Protein AF-A0A929JN15-F1 (afdb_monomer_lite)

Radius of gyration: 14.91 Å; chains: 1; bounding box: 34×31×39 Å

Sequence (130 aa):
MNKAAIRSLAPIEIARIKDALGIEKERIATFEEFKDFFSKASNLFIPDFMNITMNFQADNTLHWEFEKNQCFAYKGMKRIGVIDQYRCGVIYRLECWFDNLGLEYTVMPQTDRCLMLTDGNCFGDIRFLL

Foldseek 3Di:
DDLVVLLVCLLVLLVVLCVVVVNPDLADDDLVSVVVSVVSSCVVPPDPQQQKDWDQDDQQKIKIWHDFLRHPVCVVCVVVPNQVVQFDVPVSSVVSNCVSNVWDWDKPPDGRHQPCVPPRIDIIMIHTPD

Secondary structure (DSSP, 8-state):
--HHHHHHHHHHHHHHHHHHTT---S---SHHHHHHHHHHHHHHH--GGG-EEEEE-TTSEEEEEEPTTT-HHHHHHHHTT-GGG-B--HHHHHHHHHHHTT--EEEES--SB-THHHHS-EEEEEEE--

pLDDT: mean 92.71, std 4.67, range [75.25, 97.88]

Structure (mmCIF, N/CA/C/O backbone):
data_AF-A0A929JN15-F1
#
_entry.id   AF-A0A929JN15-F1
#
loop_
_atom_site.group_PDB
_atom_site.id
_atom_site.type_symbol
_atom_site.label_atom_id
_atom_site.label_alt_id
_atom_site.label_comp_id
_atom_site.label_asym_id
_atom_site.label_entity_id
_atom_site.label_seq_id
_atom_site.pdbx_PDB_ins_code
_atom_site.Cartn_x
_atom_site.Cartn_y
_atom_site.Cartn_z
_atom_site.occupancy
_atom_site.B_iso_or_equiv
_atom_site.auth_seq_id
_atom_site.auth_comp_id
_atom_site.auth_asym_id
_atom_site.auth_atom_id
_atom_site.pdbx_PDB_model_num
ATOM 1 N N . MET A 1 1 ? 6.474 -11.974 -10.588 1.00 77.81 1 MET A N 1
ATOM 2 C CA . MET A 1 1 ? 6.033 -11.871 -9.178 1.00 77.81 1 MET A CA 1
ATOM 3 C C . MET A 1 1 ? 4.781 -12.700 -8.963 1.00 77.81 1 MET A C 1
ATOM 5 O O . MET A 1 1 ? 3.913 -12.685 -9.826 1.00 77.81 1 MET A O 1
ATOM 9 N N . ASN A 1 2 ? 4.685 -13.402 -7.834 1.00 85.94 2 ASN A N 1
ATOM 10 C CA . ASN A 1 2 ? 3.552 -14.263 -7.513 1.00 85.94 2 ASN A CA 1
ATOM 11 C C . ASN A 1 2 ? 2.527 -13.524 -6.627 1.00 85.94 2 ASN A C 1
ATOM 13 O O . ASN A 1 2 ? 2.643 -13.527 -5.404 1.00 85.94 2 ASN A O 1
ATOM 17 N N . LYS A 1 3 ? 1.525 -12.883 -7.246 1.00 90.50 3 LYS A N 1
ATOM 18 C CA . LYS A 1 3 ? 0.430 -12.214 -6.514 1.00 90.50 3 LYS A CA 1
ATOM 19 C C . LYS A 1 3 ? -0.422 -13.197 -5.702 1.00 90.50 3 LYS A C 1
ATOM 21 O O . LYS A 1 3 ? -0.899 -12.832 -4.635 1.00 90.50 3 LYS A O 1
ATOM 26 N N . ALA A 1 4 ? -0.559 -14.444 -6.157 1.00 92.75 4 ALA A N 1
ATOM 27 C CA . ALA A 1 4 ? -1.297 -15.465 -5.417 1.00 92.75 4 ALA A CA 1
ATOM 28 C C . ALA A 1 4 ? -0.626 -15.778 -4.071 1.00 92.75 4 ALA A C 1
ATOM 30 O O . ALA A 1 4 ? -1.318 -15.856 -3.062 1.00 92.75 4 ALA A O 1
ATOM 31 N N . ALA A 1 5 ? 0.710 -15.853 -4.038 1.00 94.25 5 ALA A N 1
ATOM 32 C CA . ALA A 1 5 ? 1.459 -16.037 -2.794 1.00 94.25 5 ALA A CA 1
ATOM 33 C C . ALA A 1 5 ? 1.268 -14.862 -1.817 1.00 94.25 5 ALA A C 1
ATOM 35 O O . ALA A 1 5 ? 1.052 -15.087 -0.629 1.00 94.25 5 ALA A O 1
ATOM 36 N N . ILE A 1 6 ? 1.289 -13.617 -2.315 1.00 94.38 6 ILE A N 1
ATOM 37 C CA . ILE A 1 6 ? 1.003 -12.426 -1.493 1.00 94.38 6 ILE A CA 1
ATOM 38 C C . ILE A 1 6 ? -0.398 -12.541 -0.881 1.00 94.38 6 ILE A C 1
ATOM 40 O O . ILE A 1 6 ? -0.558 -12.421 0.332 1.00 94.38 6 ILE A O 1
ATOM 44 N N . ARG A 1 7 ? -1.406 -12.852 -1.705 1.00 96.19 7 ARG A N 1
ATOM 45 C CA . ARG A 1 7 ? -2.791 -12.956 -1.239 1.00 96.19 7 ARG A CA 1
ATOM 46 C C . ARG A 1 7 ? -3.002 -14.098 -0.244 1.00 96.19 7 ARG A C 1
ATOM 48 O O . ARG A 1 7 ? -3.735 -13.918 0.719 1.00 96.19 7 ARG A O 1
ATOM 55 N N . SER A 1 8 ? -2.349 -15.246 -0.437 1.00 96.56 8 SER A N 1
ATOM 56 C CA . SER A 1 8 ? -2.457 -16.381 0.491 1.00 96.56 8 SER A CA 1
ATOM 57 C C . SER A 1 8 ? -1.787 -16.128 1.842 1.00 96.56 8 SER A C 1
ATOM 59 O O . SER A 1 8 ? -2.185 -16.727 2.836 1.00 96.56 8 SER A O 1
ATOM 61 N N . LEU A 1 9 ? -0.766 -15.264 1.887 1.00 95.81 9 LEU A N 1
ATOM 62 C CA . LEU A 1 9 ? -0.060 -14.924 3.125 1.00 95.81 9 LEU A CA 1
ATOM 63 C C . LEU A 1 9 ? -0.767 -13.827 3.924 1.00 95.81 9 LEU A C 1
ATOM 65 O O . LEU A 1 9 ? -0.685 -13.837 5.148 1.00 95.81 9 LEU A O 1
ATOM 69 N N . ALA A 1 10 ? -1.500 -12.931 3.261 1.00 95.88 10 ALA A N 1
ATOM 70 C CA . ALA A 1 10 ? -2.197 -11.814 3.894 1.00 95.88 10 ALA A CA 1
ATOM 71 C C . ALA A 1 10 ? -3.038 -12.169 5.145 1.00 95.88 10 ALA A C 1
ATOM 73 O O . ALA A 1 10 ? -2.853 -11.491 6.156 1.00 95.88 10 ALA A O 1
ATOM 74 N N . PRO A 1 11 ? -3.893 -13.218 5.171 1.00 95.44 11 PRO A N 1
ATOM 75 C CA . PRO A 1 11 ? -4.629 -13.580 6.390 1.00 95.44 11 PRO A CA 1
ATOM 76 C C . PRO A 1 11 ? -3.706 -13.985 7.547 1.00 95.44 11 PRO A C 1
ATOM 78 O O . PRO A 1 11 ? -3.947 -13.618 8.695 1.00 95.44 11 PRO A O 1
ATOM 81 N N . ILE A 1 12 ? -2.621 -14.710 7.251 1.00 95.56 12 ILE A N 1
ATOM 82 C CA . ILE A 1 12 ? -1.633 -15.143 8.251 1.00 95.56 12 ILE A CA 1
ATOM 83 C C . ILE A 1 12 ? -0.875 -13.928 8.798 1.00 95.56 12 ILE A C 1
ATOM 85 O O . ILE A 1 12 ? -0.624 -13.838 9.998 1.00 95.56 12 ILE A O 1
ATOM 89 N N . GLU A 1 13 ? -0.512 -12.990 7.924 1.00 94.56 13 GLU A N 1
ATOM 90 C CA . GLU A 1 13 ? 0.170 -11.747 8.290 1.00 94.56 13 GLU A CA 1
ATOM 91 C C . GLU A 1 13 ? -0.714 -10.870 9.179 1.00 94.56 13 GLU A C 1
ATOM 93 O O . GLU A 1 13 ? -0.267 -10.464 10.249 1.00 94.56 13 GLU A O 1
ATOM 98 N N . ILE A 1 14 ? -1.977 -10.652 8.801 1.00 94.00 14 ILE A N 1
ATOM 99 C CA . ILE A 1 14 ? -2.934 -9.881 9.605 1.00 94.00 14 ILE A CA 1
ATOM 100 C C . ILE A 1 14 ? -3.180 -10.530 10.967 1.00 94.00 14 ILE A C 1
ATOM 102 O O . ILE A 1 14 ? -3.166 -9.825 11.974 1.00 94.00 14 ILE A O 1
ATOM 106 N N . ALA A 1 15 ? -3.348 -11.855 11.027 1.00 93.25 15 ALA A N 1
ATOM 107 C CA . ALA A 1 15 ? -3.522 -12.559 12.296 1.00 93.25 15 ALA A CA 1
ATOM 108 C C . ALA A 1 15 ? -2.317 -12.353 13.230 1.00 93.25 15 ALA A C 1
ATOM 110 O O . ALA A 1 15 ? -2.493 -12.014 14.397 1.00 93.25 15 ALA A O 1
ATOM 111 N N . ARG A 1 16 ? -1.090 -12.478 12.705 1.00 93.38 16 ARG A N 1
ATOM 112 C CA . ARG A 1 16 ? 0.145 -12.256 13.477 1.00 93.38 16 ARG A CA 1
ATOM 113 C C . ARG A 1 16 ? 0.320 -10.807 13.916 1.00 93.38 16 ARG A C 1
ATOM 115 O O . ARG A 1 16 ? 0.788 -10.570 15.022 1.00 93.38 16 ARG A O 1
ATOM 122 N N . ILE A 1 17 ? -0.035 -9.846 13.065 1.00 93.12 17 ILE A N 1
ATOM 123 C CA . ILE A 1 17 ? 0.023 -8.420 13.409 1.00 93.12 17 ILE A CA 1
ATOM 124 C C . ILE A 1 17 ? -0.968 -8.115 14.535 1.00 93.12 17 ILE A C 1
ATOM 126 O O . ILE A 1 17 ? -0.596 -7.456 15.501 1.00 93.12 17 ILE A O 1
ATOM 130 N N . LYS A 1 18 ? -2.209 -8.612 14.444 1.00 92.31 18 LYS A N 1
ATOM 131 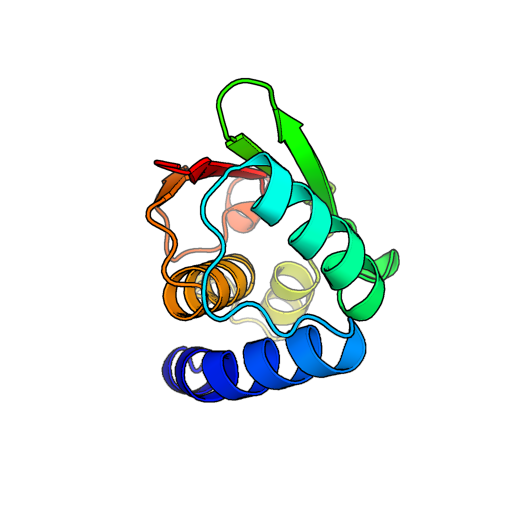C CA . LYS A 1 18 ? -3.211 -8.438 15.505 1.00 92.31 18 LYS A CA 1
ATOM 132 C C . LYS A 1 18 ? -2.740 -9.036 16.831 1.00 92.31 18 LYS A C 1
ATOM 134 O O . LYS A 1 18 ? -2.804 -8.346 17.843 1.00 92.31 18 LYS A O 1
ATOM 139 N N . ASP A 1 19 ? -2.214 -10.260 16.805 1.00 92.81 19 ASP A N 1
ATOM 140 C CA . ASP A 1 19 ? -1.663 -10.946 17.981 1.00 92.81 19 ASP A CA 1
ATOM 141 C C . ASP A 1 19 ? -0.501 -10.157 18.612 1.00 92.81 19 ASP A C 1
ATOM 143 O O . ASP A 1 19 ? -0.537 -9.820 19.793 1.00 92.81 19 ASP A O 1
ATOM 147 N N . ALA A 1 20 ? 0.475 -9.733 17.800 1.00 92.56 20 ALA A N 1
ATOM 148 C CA . ALA A 1 20 ? 1.619 -8.944 18.260 1.00 92.56 20 ALA A CA 1
ATOM 149 C C . ALA A 1 20 ? 1.229 -7.581 18.863 1.00 92.56 20 ALA A C 1
ATOM 151 O O . ALA A 1 20 ? 1.954 -7.049 19.702 1.00 92.56 20 ALA A O 1
ATOM 152 N N . LEU A 1 21 ? 0.100 -7.008 18.434 1.00 90.44 21 LEU A N 1
ATOM 153 C CA . LEU A 1 21 ? -0.425 -5.738 18.937 1.00 90.44 21 LEU A CA 1
ATOM 154 C C . LEU A 1 21 ? -1.460 -5.905 20.064 1.00 90.44 21 LEU A C 1
ATOM 156 O O . LEU A 1 21 ? -1.962 -4.896 20.561 1.00 90.44 21 LEU A O 1
ATOM 160 N N . GLY A 1 22 ? -1.794 -7.138 20.465 1.00 90.25 22 GLY A N 1
ATOM 161 C CA . GLY A 1 22 ? -2.822 -7.415 21.476 1.00 90.25 22 GLY A CA 1
ATOM 162 C C . GLY A 1 22 ? -4.231 -6.988 21.048 1.00 90.25 22 GLY A C 1
ATOM 163 O O . GLY A 1 22 ? -5.035 -6.562 21.875 1.00 90.25 22 GLY A O 1
ATOM 164 N N . ILE A 1 23 ? -4.527 -7.031 19.747 1.00 88.12 23 ILE A N 1
ATOM 165 C CA . ILE A 1 23 ? -5.804 -6.581 19.187 1.00 88.12 23 ILE A CA 1
ATOM 166 C C . ILE A 1 23 ? -6.752 -7.769 19.069 1.00 88.12 23 ILE A C 1
ATOM 168 O O . ILE A 1 23 ? -6.670 -8.563 18.136 1.00 88.12 23 ILE A O 1
ATOM 172 N N . GLU A 1 24 ? -7.702 -7.836 19.996 1.00 84.19 24 GLU A N 1
ATOM 173 C CA . GLU A 1 24 ? -8.739 -8.876 20.027 1.00 84.19 24 GLU A CA 1
ATOM 174 C C . GLU A 1 24 ? -9.957 -8.537 19.152 1.00 84.19 24 GLU A C 1
ATOM 176 O O . GLU A 1 24 ? -10.799 -9.394 18.885 1.00 84.19 24 GLU A O 1
ATOM 181 N N . LYS A 1 25 ? -10.069 -7.287 18.677 1.00 80.62 25 LYS A N 1
ATOM 182 C CA . LYS A 1 25 ? -11.192 -6.865 17.830 1.00 80.62 25 LYS A CA 1
ATOM 183 C C . LYS A 1 25 ? -11.219 -7.639 16.510 1.00 80.62 25 LYS A C 1
ATOM 185 O O . LYS A 1 25 ? -10.255 -7.659 15.732 1.00 80.62 25 LYS A O 1
ATOM 190 N N . GLU A 1 26 ? -12.390 -8.194 16.212 1.00 77.94 26 GLU A N 1
ATOM 191 C CA . GLU A 1 26 ? -12.650 -8.904 14.961 1.00 77.94 26 GLU A CA 1
ATOM 192 C C . GLU A 1 26 ? -12.590 -7.947 13.758 1.00 77.94 26 GLU A C 1
ATOM 194 O O . GLU A 1 26 ? -11.903 -8.237 12.774 1.00 77.94 26 GLU A O 1
ATOM 199 N N . ARG A 1 27 ? -13.190 -6.754 13.882 1.00 83.56 27 ARG A N 1
ATOM 200 C CA . ARG A 1 27 ? -13.295 -5.748 12.814 1.00 83.56 27 ARG A CA 1
ATOM 201 C C . ARG A 1 27 ? -12.802 -4.365 13.251 1.00 83.56 27 ARG A C 1
ATOM 203 O O . ARG A 1 27 ? -12.958 -3.981 14.407 1.00 83.56 27 ARG A O 1
ATOM 210 N N . ILE A 1 28 ? -12.251 -3.625 12.290 1.00 89.44 28 ILE A N 1
ATOM 211 C CA . ILE A 1 28 ? -11.976 -2.186 12.374 1.00 89.44 28 ILE A CA 1
ATOM 212 C C . ILE A 1 28 ? -13.197 -1.443 11.815 1.00 89.44 28 ILE A C 1
ATOM 214 O O . ILE A 1 28 ? -13.584 -1.679 10.669 1.00 89.44 28 ILE A O 1
ATOM 218 N N . ALA A 1 29 ? -13.835 -0.603 12.629 1.00 88.12 29 ALA A N 1
ATOM 219 C CA . ALA A 1 29 ? -15.117 0.022 12.301 1.00 88.12 29 ALA A CA 1
ATOM 220 C C . ALA A 1 29 ? -15.004 1.495 11.891 1.00 88.12 29 ALA A C 1
ATOM 222 O O . ALA A 1 29 ? -15.918 2.004 11.252 1.00 88.12 29 ALA A O 1
ATOM 223 N N . THR A 1 30 ? -13.917 2.179 12.257 1.00 92.88 30 THR A N 1
ATOM 224 C CA . THR A 1 30 ? -13.722 3.606 11.959 1.00 92.88 30 THR A CA 1
ATOM 225 C C . THR A 1 30 ? -12.334 3.874 11.385 1.00 92.88 30 THR A C 1
ATOM 227 O O . THR A 1 30 ? -11.396 3.096 11.585 1.00 92.88 30 THR A O 1
ATOM 230 N N . PHE A 1 31 ? -12.177 5.008 10.698 1.00 93.81 31 PHE A N 1
ATOM 231 C CA . PHE A 1 31 ? -10.873 5.428 10.182 1.00 93.81 31 PHE A CA 1
ATOM 232 C C . PHE A 1 31 ? -9.847 5.696 11.294 1.00 93.81 31 PHE A C 1
ATOM 234 O O . PHE A 1 31 ? -8.675 5.372 11.129 1.00 93.81 31 PHE A O 1
ATOM 241 N N . GLU A 1 32 ? -10.268 6.210 12.452 1.00 93.12 32 GLU A N 1
ATOM 242 C CA . GLU A 1 32 ? -9.364 6.414 13.594 1.00 93.12 32 GLU A CA 1
ATOM 243 C C . GLU A 1 32 ? -8.862 5.084 14.178 1.00 93.12 32 GLU A C 1
ATOM 245 O O . GLU A 1 32 ? -7.680 4.958 14.496 1.00 93.12 32 GLU A O 1
ATOM 250 N N . GLU A 1 33 ? -9.716 4.056 14.247 1.00 93.06 33 GLU A N 1
ATOM 251 C CA . GLU A 1 33 ? -9.278 2.707 14.630 1.00 93.06 33 GLU A CA 1
ATOM 252 C C . GLU A 1 33 ? -8.287 2.126 13.616 1.00 93.06 33 GLU A C 1
ATOM 254 O O . GLU A 1 33 ? -7.285 1.523 14.005 1.00 93.06 33 GLU A O 1
ATOM 259 N N . PHE A 1 34 ? -8.538 2.328 12.317 1.00 94.00 34 PHE A N 1
ATOM 260 C CA . PHE A 1 34 ? -7.608 1.921 11.267 1.00 94.00 34 PHE A CA 1
ATOM 261 C C . PHE A 1 34 ? -6.263 2.638 11.400 1.00 94.00 34 PHE A C 1
ATOM 263 O O . PHE A 1 34 ? -5.214 1.999 11.332 1.00 94.00 34 PHE A O 1
ATOM 270 N N . LYS A 1 35 ? -6.287 3.953 11.613 1.00 94.50 35 LYS A N 1
ATOM 271 C CA . LYS A 1 35 ? -5.097 4.785 11.763 1.00 94.50 35 LYS A CA 1
ATOM 272 C C . LYS A 1 35 ? -4.254 4.355 12.957 1.00 94.50 35 LYS A C 1
ATOM 274 O O . LYS A 1 35 ? -3.041 4.210 12.806 1.00 94.50 35 LYS A O 1
ATOM 279 N N . ASP A 1 36 ? -4.872 4.107 14.111 1.00 93.12 36 ASP A N 1
ATOM 280 C CA . ASP A 1 36 ? -4.180 3.596 15.298 1.00 93.12 36 ASP A CA 1
ATOM 281 C C . ASP A 1 36 ? -3.575 2.206 15.042 1.00 93.12 36 ASP A C 1
ATOM 283 O O . ASP A 1 36 ? -2.380 2.000 15.273 1.00 93.12 36 ASP A O 1
ATOM 287 N N . PHE A 1 37 ? -4.365 1.280 14.483 1.00 93.44 37 PHE A N 1
ATOM 288 C CA . PHE A 1 37 ? -3.897 -0.054 14.097 1.00 93.44 37 PHE A CA 1
ATOM 289 C C . PHE A 1 37 ? -2.683 0.032 13.171 1.00 93.44 37 PHE A C 1
ATOM 291 O O . PHE A 1 37 ? -1.629 -0.536 13.457 1.00 93.44 37 PHE A O 1
ATOM 298 N N . PHE A 1 38 ? -2.824 0.752 12.061 1.00 93.94 38 PHE A N 1
ATOM 299 C CA . PHE A 1 38 ? -1.841 0.764 10.993 1.00 93.94 38 PHE A CA 1
ATOM 300 C C . PHE A 1 38 ? -0.570 1.507 11.404 1.00 93.94 38 PHE A C 1
ATOM 302 O O . PHE A 1 38 ? 0.510 1.041 11.066 1.00 93.94 38 PHE A O 1
ATOM 309 N N . SER A 1 39 ? -0.670 2.580 12.199 1.00 92.75 39 SER A N 1
ATOM 310 C CA . SER A 1 39 ? 0.502 3.293 12.734 1.00 92.75 39 SER A CA 1
ATOM 311 C C . SER A 1 39 ? 1.333 2.422 13.681 1.00 92.75 39 SER A C 1
ATOM 313 O O . SER A 1 39 ? 2.560 2.505 13.702 1.00 92.75 39 SER A O 1
ATOM 315 N N . LYS A 1 40 ? 0.687 1.559 14.476 1.00 92.62 40 LYS A N 1
ATOM 316 C CA . LYS A 1 40 ? 1.390 0.585 15.327 1.00 92.62 40 LYS A CA 1
ATOM 317 C C . LYS A 1 40 ? 1.985 -0.544 14.496 1.00 92.62 40 LYS A C 1
ATOM 319 O O . LYS A 1 40 ? 3.131 -0.935 14.705 1.00 92.62 40 LYS A O 1
ATOM 324 N N . ALA A 1 41 ? 1.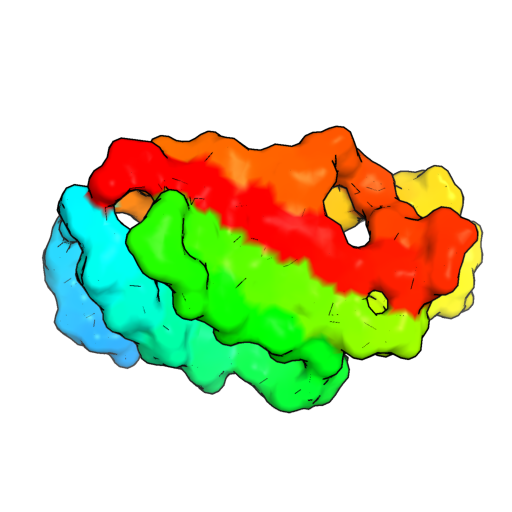207 -1.047 13.544 1.00 91.12 41 ALA A N 1
ATOM 325 C CA . ALA A 1 41 ? 1.598 -2.146 12.683 1.00 91.12 41 ALA A CA 1
ATOM 326 C C . ALA A 1 41 ? 2.787 -1.761 11.786 1.00 91.12 41 ALA A C 1
ATOM 328 O O . ALA A 1 41 ? 3.741 -2.530 11.678 1.00 91.12 41 ALA A O 1
ATOM 329 N N . SER A 1 42 ? 2.791 -0.551 11.214 1.00 88.88 42 SER A N 1
ATOM 330 C CA . SER A 1 42 ? 3.859 -0.058 10.338 1.00 88.88 42 SER A CA 1
ATOM 331 C C . SER A 1 42 ? 5.227 -0.072 11.008 1.00 88.88 42 SER A C 1
ATOM 333 O O . SER A 1 42 ? 6.208 -0.401 10.350 1.00 88.88 42 SER A O 1
ATOM 335 N N . ASN A 1 43 ? 5.302 0.166 12.320 1.00 86.69 43 ASN A N 1
ATOM 336 C CA . ASN A 1 43 ? 6.561 0.096 13.067 1.00 86.69 43 ASN A CA 1
ATOM 337 C C . ASN A 1 43 ? 7.182 -1.314 13.087 1.00 86.69 43 ASN A C 1
ATOM 339 O O . ASN A 1 43 ? 8.372 -1.455 13.352 1.00 86.69 43 ASN A O 1
ATOM 343 N N . LEU A 1 44 ? 6.399 -2.364 12.809 1.00 84.81 44 LEU A N 1
ATOM 344 C CA . LEU A 1 44 ? 6.872 -3.751 12.789 1.00 84.81 44 LEU A CA 1
ATOM 345 C C . LEU A 1 44 ? 7.427 -4.172 11.423 1.00 84.81 44 LEU A C 1
ATOM 347 O O . LEU A 1 44 ? 8.310 -5.025 11.357 1.00 84.81 44 LEU A O 1
ATOM 351 N N . PHE A 1 45 ? 6.896 -3.622 10.326 1.00 80.94 45 PHE A N 1
ATOM 352 C CA . PHE A 1 45 ? 7.190 -4.108 8.972 1.00 80.94 45 PHE A CA 1
ATOM 353 C C . PHE A 1 45 ? 7.596 -3.027 7.971 1.00 80.94 45 PHE A C 1
ATOM 355 O O . PHE A 1 45 ? 7.917 -3.388 6.840 1.00 80.94 45 PHE A O 1
ATOM 362 N N . ILE A 1 46 ? 7.599 -1.744 8.352 1.00 82.38 46 ILE A N 1
ATOM 363 C CA . ILE A 1 46 ? 8.129 -0.627 7.561 1.00 82.38 46 ILE A CA 1
ATOM 364 C C . ILE A 1 46 ? 9.397 -0.070 8.221 1.00 82.38 46 ILE A C 1
ATOM 366 O O . ILE A 1 46 ? 9.349 0.961 8.879 1.00 82.38 46 ILE A O 1
ATOM 370 N N . PRO A 1 47 ? 10.554 -0.735 8.074 1.00 79.50 47 PRO A N 1
ATOM 371 C CA . PRO A 1 47 ? 11.835 -0.140 8.418 1.00 79.50 47 PRO A CA 1
ATOM 372 C C . PRO A 1 47 ? 12.170 1.073 7.543 1.00 79.50 47 PRO A C 1
ATOM 374 O O . PRO A 1 47 ? 11.868 1.096 6.345 1.00 79.50 47 PRO A O 1
ATOM 377 N N . ASP A 1 48 ? 12.919 2.008 8.128 1.00 78.25 48 ASP A N 1
ATOM 378 C CA . ASP A 1 48 ? 13.344 3.274 7.512 1.00 78.25 48 ASP A CA 1
ATOM 379 C C . ASP A 1 48 ? 13.984 3.099 6.125 1.00 78.25 48 ASP A C 1
ATOM 381 O O . ASP A 1 48 ? 13.754 3.893 5.214 1.00 78.25 48 ASP A O 1
ATOM 385 N N . PHE A 1 49 ? 14.736 2.012 5.907 1.00 75.25 49 PHE A N 1
ATOM 386 C CA . PHE A 1 49 ? 15.430 1.765 4.636 1.00 75.25 49 PHE A CA 1
ATOM 387 C C . PHE A 1 49 ? 14.496 1.566 3.432 1.00 75.25 49 PHE A C 1
ATOM 389 O O . PHE A 1 49 ? 14.972 1.514 2.293 1.00 75.25 49 PHE A O 1
ATOM 396 N N . MET A 1 50 ? 13.186 1.401 3.648 1.00 84.50 50 MET A N 1
ATOM 397 C CA . MET A 1 50 ? 12.225 1.291 2.554 1.00 84.50 50 MET A CA 1
ATOM 398 C C . MET A 1 50 ? 11.918 2.625 1.869 1.00 84.50 50 MET A C 1
ATOM 400 O O . MET A 1 50 ? 11.368 2.587 0.767 1.00 84.50 50 MET A O 1
ATOM 404 N N . ASN A 1 51 ? 12.351 3.759 2.437 1.00 90.75 51 ASN A N 1
ATOM 405 C CA . ASN A 1 51 ? 12.216 5.103 1.859 1.00 90.75 51 ASN A CA 1
ATOM 406 C C . ASN A 1 51 ? 10.776 5.403 1.416 1.00 90.75 51 ASN A C 1
ATOM 408 O O . ASN A 1 51 ? 10.555 5.878 0.301 1.00 90.75 51 ASN A O 1
ATOM 412 N N . ILE A 1 52 ? 9.805 5.028 2.251 1.00 92.81 52 ILE A N 1
ATOM 413 C CA . ILE A 1 52 ? 8.380 5.283 2.044 1.00 92.81 52 ILE A CA 1
ATOM 414 C C . ILE A 1 52 ? 7.864 6.157 3.179 1.00 92.81 52 ILE A C 1
ATOM 416 O O . ILE A 1 52 ? 8.093 5.862 4.350 1.00 92.81 52 ILE A O 1
ATOM 420 N N . THR A 1 53 ? 7.147 7.214 2.827 1.00 93.25 53 THR A N 1
ATOM 421 C CA . THR A 1 53 ? 6.362 8.016 3.758 1.00 93.25 53 THR A CA 1
ATOM 422 C C . THR A 1 53 ? 4.900 7.603 3.655 1.00 93.25 53 THR A C 1
ATOM 424 O O . THR A 1 53 ? 4.410 7.223 2.589 1.0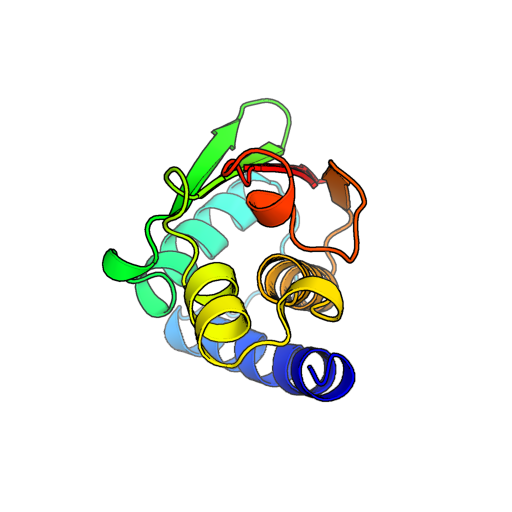0 93.25 53 THR A O 1
ATOM 427 N N . MET A 1 54 ? 4.206 7.631 4.789 1.00 93.38 54 MET A N 1
ATOM 428 C CA . MET A 1 54 ? 2.787 7.311 4.886 1.00 93.38 54 MET A CA 1
ATOM 429 C C . MET A 1 54 ? 2.118 8.341 5.788 1.00 93.38 54 MET A C 1
ATOM 431 O O . MET A 1 54 ? 2.460 8.449 6.963 1.00 93.38 54 MET A O 1
ATOM 435 N N . ASN A 1 55 ? 1.187 9.110 5.230 1.00 94.81 55 ASN A N 1
ATOM 436 C CA . ASN A 1 55 ? 0.546 10.235 5.900 1.00 94.81 55 ASN A CA 1
ATOM 437 C C . ASN A 1 55 ? -0.973 10.069 5.879 1.00 94.81 55 ASN A C 1
ATOM 439 O O . ASN A 1 55 ? -1.579 9.943 4.816 1.00 94.81 55 ASN A O 1
ATOM 443 N N . PHE A 1 56 ? -1.593 10.115 7.056 1.00 96.00 56 PHE A N 1
ATOM 444 C CA . PHE A 1 56 ? -3.048 10.137 7.182 1.00 96.00 56 PHE A CA 1
ATOM 445 C C . PHE A 1 56 ? -3.579 11.559 6.982 1.00 96.00 56 PHE A C 1
ATOM 447 O O . PHE A 1 56 ? -3.096 12.498 7.616 1.00 96.00 56 PHE A O 1
ATOM 454 N N . GLN A 1 57 ? -4.591 11.703 6.132 1.00 94.31 57 GLN A N 1
ATOM 455 C CA . GLN A 1 57 ? -5.255 12.964 5.804 1.00 94.31 57 GLN A CA 1
ATOM 456 C C . GLN A 1 57 ? -6.690 12.996 6.363 1.00 94.31 57 GLN A C 1
ATOM 458 O O . GLN A 1 57 ? -7.209 11.986 6.837 1.00 94.31 57 GLN A O 1
ATOM 463 N N . ALA A 1 58 ? -7.322 14.174 6.352 1.00 86.00 58 ALA A N 1
ATOM 464 C CA . ALA A 1 58 ? -8.602 14.420 7.028 1.00 86.00 58 ALA A CA 1
ATOM 465 C C . ALA A 1 58 ? -9.828 13.750 6.371 1.00 86.00 58 ALA A C 1
ATOM 467 O O . ALA A 1 58 ? -10.879 13.668 6.996 1.00 86.00 58 ALA A O 1
ATOM 468 N N . ASP A 1 59 ? -9.721 13.284 5.127 1.00 91.94 59 ASP A N 1
ATOM 469 C CA . ASP A 1 59 ? -10.817 12.737 4.318 1.00 91.94 59 ASP A CA 1
ATOM 470 C C . ASP A 1 59 ? -10.794 11.200 4.224 1.00 91.94 59 ASP A C 1
ATOM 472 O O . ASP A 1 59 ? -11.189 10.619 3.210 1.00 91.94 59 ASP A O 1
ATOM 476 N N . ASN A 1 60 ? -10.340 10.545 5.297 1.00 96.25 60 ASN A N 1
ATOM 477 C CA . ASN A 1 60 ? -10.126 9.099 5.372 1.00 96.25 60 ASN A CA 1
ATOM 478 C C . ASN A 1 60 ? -9.138 8.586 4.317 1.00 96.25 60 ASN A C 1
ATOM 480 O O . ASN A 1 60 ? -9.310 7.497 3.768 1.00 96.25 60 ASN A O 1
ATOM 484 N N . THR A 1 61 ? -8.097 9.370 4.034 1.00 97.06 61 THR A N 1
ATOM 485 C CA . THR A 1 61 ? -7.075 9.030 3.040 1.00 97.06 61 THR A CA 1
ATOM 486 C C . THR A 1 61 ? -5.737 8.725 3.700 1.00 97.06 61 THR A C 1
ATOM 488 O O . THR A 1 61 ? -5.253 9.471 4.553 1.00 97.06 61 THR A O 1
ATOM 491 N N . LEU A 1 62 ? -5.117 7.626 3.279 1.00 96.75 62 LEU A N 1
ATOM 492 C CA . LEU A 1 62 ? -3.710 7.328 3.507 1.00 96.75 62 LEU A 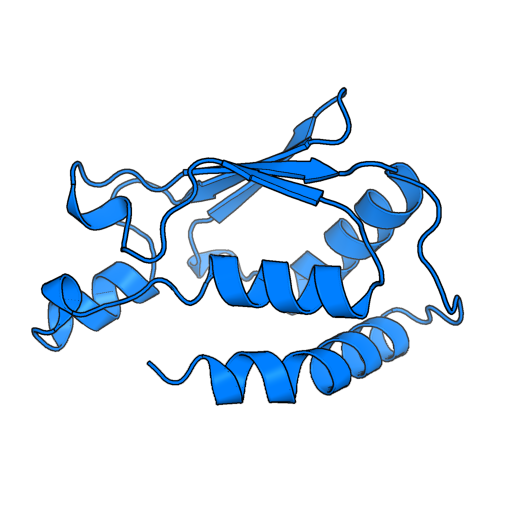CA 1
ATOM 493 C C . LEU A 1 62 ? -2.931 7.663 2.234 1.00 96.75 62 LEU A C 1
ATOM 495 O O . LEU A 1 62 ? -3.003 6.928 1.246 1.00 96.75 62 LEU A O 1
ATOM 499 N N . HIS A 1 63 ? -2.178 8.757 2.275 1.00 97.44 63 HIS A N 1
ATOM 500 C CA . HIS A 1 63 ? -1.225 9.097 1.228 1.00 97.44 63 HIS A CA 1
ATOM 501 C C . HIS A 1 63 ? 0.076 8.336 1.452 1.00 97.44 63 HIS A C 1
ATOM 503 O O . HIS A 1 63 ? 0.591 8.306 2.573 1.00 97.44 63 HIS A O 1
ATOM 509 N N . TRP A 1 64 ? 0.626 7.751 0.396 1.00 95.69 64 TRP A N 1
ATOM 510 C CA . TRP A 1 64 ? 1.912 7.070 0.427 1.00 95.69 64 TRP A CA 1
ATOM 511 C C . TRP A 1 64 ? 2.817 7.588 -0.682 1.00 95.69 64 TRP A C 1
ATOM 513 O O . TRP A 1 64 ? 2.375 7.818 -1.806 1.00 95.69 64 TRP A O 1
ATOM 523 N N . GLU A 1 65 ? 4.105 7.710 -0.386 1.00 96.50 65 GLU A N 1
ATOM 524 C CA . GLU A 1 65 ? 5.096 8.174 -1.351 1.00 96.50 65 GLU A CA 1
ATOM 525 C C . GLU A 1 65 ? 6.443 7.508 -1.088 1.00 96.50 65 GLU A C 1
ATOM 527 O O . GLU A 1 65 ? 6.946 7.496 0.032 1.00 96.50 65 GLU A O 1
ATOM 532 N N . PHE A 1 66 ? 7.044 6.941 -2.131 1.00 96.38 66 PHE A N 1
ATOM 533 C CA . PHE A 1 66 ? 8.446 6.550 -2.090 1.00 96.38 66 PHE A CA 1
ATOM 534 C C . PHE A 1 66 ? 9.333 7.726 -2.472 1.00 96.38 66 PHE A C 1
ATOM 536 O O . PHE A 1 66 ? 9.057 8.413 -3.457 1.00 96.38 66 PHE A O 1
ATOM 543 N N . GLU A 1 67 ? 10.477 7.860 -1.802 1.00 96.12 67 GLU A N 1
ATOM 544 C CA . GLU A 1 67 ? 11.520 8.769 -2.267 1.00 96.12 67 GLU A CA 1
ATOM 545 C C . GLU A 1 67 ? 11.925 8.451 -3.716 1.00 96.12 67 GLU A C 1
ATOM 547 O O . GLU A 1 67 ? 11.946 7.293 -4.166 1.00 96.12 67 GLU A O 1
ATOM 552 N N . LYS A 1 68 ? 12.298 9.502 -4.450 1.00 96.12 68 LYS A N 1
ATOM 553 C CA . LYS A 1 68 ? 12.592 9.439 -5.882 1.00 96.12 68 LYS A CA 1
ATOM 554 C C . LYS A 1 68 ? 13.622 8.355 -6.213 1.00 96.12 68 LYS A C 1
ATOM 556 O O . LYS A 1 68 ? 14.755 8.365 -5.724 1.00 96.12 68 LYS A O 1
ATOM 561 N N . ASN A 1 69 ? 13.250 7.425 -7.094 1.00 95.69 69 ASN A N 1
ATOM 562 C CA . ASN A 1 69 ? 14.043 6.249 -7.479 1.00 95.69 69 ASN A CA 1
ATOM 563 C C . ASN A 1 69 ? 14.447 5.304 -6.323 1.00 95.69 69 ASN A C 1
ATOM 565 O O . ASN A 1 69 ? 15.289 4.424 -6.531 1.00 95.69 69 ASN A O 1
ATOM 569 N N . GLN A 1 70 ? 13.881 5.440 -5.117 1.00 95.62 70 GLN A N 1
ATOM 570 C CA . GLN A 1 70 ? 14.335 4.693 -3.937 1.00 95.62 70 GLN A CA 1
ATOM 571 C C . GLN A 1 70 ? 13.541 3.425 -3.616 1.00 95.62 70 GLN A C 1
ATOM 573 O O . GLN A 1 70 ? 14.020 2.624 -2.811 1.00 95.62 70 GLN A O 1
ATOM 578 N N . CYS A 1 71 ? 12.402 3.180 -4.271 1.00 94.94 71 CYS A N 1
ATOM 579 C CA . CYS A 1 71 ? 11.607 1.970 -4.050 1.00 94.94 71 CYS A CA 1
ATOM 580 C C . CYS A 1 71 ? 12.464 0.702 -4.223 1.00 94.94 71 CYS A C 1
ATOM 582 O O . CYS A 1 71 ? 13.027 0.438 -5.293 1.00 94.94 71 CYS A O 1
ATOM 584 N N . PHE A 1 72 ? 12.543 -0.110 -3.164 1.00 93.31 72 PHE A N 1
ATOM 585 C CA . PHE A 1 72 ? 13.376 -1.315 -3.131 1.00 93.31 72 PHE A CA 1
ATOM 586 C C . PHE A 1 72 ? 12.992 -2.313 -4.233 1.00 93.31 72 PHE A C 1
ATOM 588 O O . PHE A 1 72 ? 13.865 -2.916 -4.859 1.00 93.31 72 PHE A O 1
ATOM 595 N N . ALA A 1 73 ? 11.692 -2.450 -4.519 1.00 93.69 73 ALA A N 1
ATOM 596 C CA . ALA A 1 73 ? 11.204 -3.359 -5.544 1.00 93.69 73 ALA A CA 1
ATOM 597 C C . ALA A 1 73 ? 11.573 -2.871 -6.952 1.00 93.69 73 ALA A C 1
ATOM 599 O O . ALA A 1 73 ? 12.031 -3.669 -7.764 1.00 93.69 73 ALA A O 1
ATOM 600 N N . TYR A 1 74 ? 11.472 -1.563 -7.223 1.00 95.50 74 TYR A N 1
ATOM 601 C CA . TYR A 1 74 ? 11.955 -0.970 -8.476 1.00 95.50 74 TYR A CA 1
ATOM 602 C C . TYR A 1 74 ? 13.447 -1.254 -8.682 1.00 95.50 74 TYR A C 1
ATOM 604 O O . TYR A 1 74 ? 13.839 -1.810 -9.709 1.00 95.50 74 TYR A O 1
ATOM 612 N N . LYS A 1 75 ? 14.280 -0.942 -7.680 1.00 95.62 75 LYS A N 1
ATOM 613 C CA . LYS A 1 75 ? 15.732 -1.173 -7.737 1.00 95.62 75 LYS A CA 1
ATOM 614 C C . LYS A 1 75 ? 16.069 -2.646 -7.964 1.00 95.62 75 LYS A C 1
ATOM 616 O O . LYS A 1 75 ? 16.908 -2.957 -8.809 1.00 95.62 75 LYS A O 1
ATOM 621 N N . GLY A 1 76 ? 15.408 -3.544 -7.233 1.00 94.81 76 GLY A N 1
ATOM 622 C CA . GLY A 1 76 ? 15.606 -4.987 -7.355 1.00 94.81 76 GLY A CA 1
ATOM 623 C C . GLY A 1 76 ? 15.246 -5.506 -8.746 1.00 94.81 76 GLY A C 1
ATOM 624 O O . GLY A 1 76 ? 16.063 -6.165 -9.385 1.00 94.81 76 GLY A O 1
ATOM 625 N N . MET A 1 77 ? 14.061 -5.151 -9.249 1.00 96.00 77 MET A N 1
ATOM 626 C CA . MET A 1 77 ? 13.559 -5.610 -10.552 1.00 96.00 77 MET A CA 1
ATOM 627 C C . MET A 1 77 ? 14.358 -5.026 -11.722 1.00 96.00 77 MET A C 1
ATOM 629 O O . MET A 1 77 ? 14.609 -5.722 -12.706 1.00 96.00 77 MET A O 1
ATOM 633 N N . LYS A 1 78 ? 14.823 -3.775 -11.595 1.00 96.06 78 LYS A N 1
ATOM 634 C CA . LYS A 1 78 ? 15.747 -3.152 -12.550 1.00 96.06 78 LYS A CA 1
ATOM 635 C C . LYS A 1 78 ? 17.101 -3.860 -12.566 1.00 96.06 78 LYS A C 1
ATOM 637 O O . LYS A 1 78 ? 17.608 -4.156 -13.641 1.00 96.06 78 LYS A O 1
ATOM 642 N N . ARG A 1 79 ? 17.665 -4.183 -11.395 1.00 96.81 79 ARG A N 1
ATOM 643 C CA . ARG A 1 79 ? 18.963 -4.873 -11.280 1.00 96.81 79 ARG A CA 1
ATOM 644 C C . ARG A 1 79 ? 18.960 -6.257 -11.936 1.00 96.81 79 ARG A C 1
ATOM 646 O O . ARG A 1 79 ? 19.969 -6.635 -12.514 1.00 96.81 79 ARG A O 1
ATOM 653 N N . ILE A 1 80 ? 17.852 -6.993 -11.858 1.00 96.25 80 ILE A N 1
ATOM 654 C CA . ILE A 1 80 ? 17.723 -8.317 -12.493 1.00 96.25 80 ILE A CA 1
ATOM 655 C C . ILE A 1 80 ? 17.229 -8.251 -13.951 1.00 96.25 80 ILE A C 1
ATOM 657 O O . ILE A 1 80 ? 17.032 -9.293 -14.567 1.00 96.25 80 ILE A O 1
ATOM 661 N N . GLY A 1 81 ? 17.015 -7.050 -14.503 1.00 96.75 81 GLY A N 1
ATOM 662 C CA . GLY A 1 81 ? 16.687 -6.850 -15.918 1.00 96.75 81 GLY A CA 1
ATOM 663 C C . GLY A 1 81 ? 15.238 -7.148 -16.321 1.00 96.75 81 GLY A C 1
ATOM 664 O O . GLY A 1 81 ? 14.985 -7.377 -17.498 1.00 96.75 81 GLY A O 1
ATOM 665 N N . VAL A 1 82 ? 14.281 -7.154 -15.383 1.00 95.81 82 VAL A N 1
ATOM 666 C CA . VAL A 1 82 ? 12.869 -7.523 -15.662 1.00 95.81 82 VAL A CA 1
ATOM 667 C C . VAL A 1 82 ? 11.858 -6.431 -15.299 1.00 95.81 82 VAL A C 1
ATOM 669 O O . VAL A 1 82 ? 10.668 -6.709 -15.145 1.00 95.81 82 VAL A O 1
ATOM 672 N N . ILE A 1 83 ? 12.308 -5.181 -15.147 1.00 95.00 83 ILE A N 1
ATOM 673 C CA . ILE A 1 83 ? 11.457 -4.072 -14.688 1.00 95.00 83 ILE A CA 1
ATOM 674 C C . ILE A 1 83 ? 10.251 -3.809 -15.603 1.00 95.00 83 ILE A C 1
ATOM 676 O O . ILE A 1 83 ? 9.166 -3.541 -15.098 1.00 95.00 83 ILE A O 1
ATOM 680 N N . ASP A 1 84 ? 10.388 -3.990 -16.916 1.00 93.44 84 ASP A N 1
ATOM 681 C CA . ASP A 1 84 ? 9.295 -3.758 -17.876 1.00 93.44 84 ASP A CA 1
ATOM 682 C C . ASP A 1 84 ? 8.167 -4.800 -17.769 1.00 93.44 84 ASP A C 1
ATOM 684 O O . ASP A 1 84 ? 7.039 -4.567 -18.199 1.00 93.44 84 ASP A O 1
ATOM 688 N N . GLN A 1 85 ? 8.461 -5.954 -17.161 1.00 92.62 85 GLN A N 1
ATOM 689 C CA . GLN A 1 85 ? 7.508 -7.038 -16.899 1.00 92.62 85 GLN A CA 1
ATOM 690 C C . GLN A 1 85 ? 7.013 -7.030 -15.446 1.00 92.62 85 GLN A C 1
ATOM 692 O O . GLN A 1 85 ? 6.165 -7.842 -15.055 1.00 92.62 85 GLN A O 1
ATOM 697 N N . TYR A 1 86 ? 7.563 -6.145 -14.612 1.00 93.06 86 TYR A N 1
ATOM 698 C CA . TYR A 1 86 ? 7.249 -6.096 -13.198 1.00 93.06 86 TYR A CA 1
ATOM 699 C C . TYR A 1 86 ? 5.860 -5.496 -12.984 1.00 93.06 86 TYR A C 1
ATOM 701 O O . TYR A 1 86 ? 5.611 -4.312 -13.217 1.00 93.06 86 TYR A O 1
ATOM 709 N N . ARG A 1 87 ? 4.955 -6.328 -12.471 1.00 93.19 87 ARG A N 1
ATOM 710 C CA . ARG A 1 87 ? 3.694 -5.861 -11.895 1.00 93.19 87 ARG A CA 1
ATOM 711 C C . ARG A 1 87 ? 3.934 -5.451 -10.452 1.00 93.19 87 ARG A C 1
ATOM 713 O O . ARG A 1 87 ? 4.568 -6.230 -9.769 1.00 93.19 87 ARG A O 1
ATOM 720 N N . CYS A 1 88 ? 3.463 -4.310 -9.959 1.00 92.75 88 CYS A N 1
ATOM 721 C CA . CYS A 1 88 ? 3.736 -3.877 -8.584 1.00 92.75 88 CYS A CA 1
ATOM 722 C C . CYS A 1 88 ? 3.090 -4.815 -7.547 1.00 92.75 88 CYS A C 1
ATOM 724 O O . CYS A 1 88 ? 1.931 -5.213 -7.676 1.00 92.75 88 CYS A O 1
ATOM 726 N N . GLY A 1 89 ? 3.859 -5.184 -6.521 1.00 93.00 89 GLY A N 1
ATOM 727 C CA . GLY A 1 89 ? 3.437 -6.084 -5.439 1.00 93.00 89 GLY A CA 1
ATOM 728 C C . GLY A 1 89 ? 3.484 -5.444 -4.063 1.00 93.00 89 GLY A C 1
ATOM 729 O O . GLY A 1 89 ? 2.969 -6.021 -3.116 1.00 93.00 89 GLY A O 1
ATOM 730 N N . VAL A 1 90 ? 4.099 -4.264 -3.957 1.00 92.25 90 VAL A N 1
ATOM 731 C CA . VAL A 1 90 ? 4.252 -3.554 -2.687 1.00 92.25 90 VAL A CA 1
ATOM 732 C C . VAL A 1 90 ? 2.905 -2.991 -2.246 1.00 92.25 90 VAL A C 1
ATOM 734 O O . VAL A 1 90 ? 2.411 -3.365 -1.189 1.00 92.25 90 VAL A O 1
ATOM 737 N N . ILE A 1 91 ? 2.265 -2.192 -3.105 1.00 91.69 91 ILE A N 1
ATOM 738 C CA . ILE A 1 91 ? 0.922 -1.651 -2.844 1.00 91.69 91 ILE A CA 1
ATOM 739 C C . ILE A 1 91 ? -0.118 -2.774 -2.809 1.00 91.69 91 ILE A C 1
ATOM 741 O O . ILE A 1 91 ? -0.905 -2.842 -1.875 1.00 91.69 91 ILE A O 1
ATOM 745 N N . TYR A 1 92 ? -0.012 -3.750 -3.718 1.00 94.81 92 TYR A N 1
ATOM 746 C CA . TYR A 1 92 ? -0.895 -4.922 -3.732 1.00 94.81 92 TYR A CA 1
ATOM 747 C C . TYR A 1 92 ? -0.889 -5.724 -2.420 1.00 94.81 92 TYR A C 1
ATOM 749 O O . TYR A 1 92 ? -1.896 -6.328 -2.058 1.00 94.81 92 TYR A O 1
ATOM 757 N N . ARG A 1 93 ? 0.232 -5.752 -1.687 1.00 94.06 93 ARG A N 1
ATOM 758 C CA . ARG A 1 93 ? 0.287 -6.399 -0.370 1.00 94.06 93 ARG A CA 1
ATOM 759 C C . ARG A 1 93 ? -0.532 -5.638 0.671 1.00 94.06 93 ARG A C 1
ATOM 761 O O . ARG A 1 93 ? -1.231 -6.282 1.443 1.00 94.06 93 ARG A O 1
ATOM 768 N N . LEU A 1 94 ? -0.483 -4.303 0.656 1.00 93.56 94 LEU A N 1
ATOM 769 C CA . LEU A 1 94 ? -1.322 -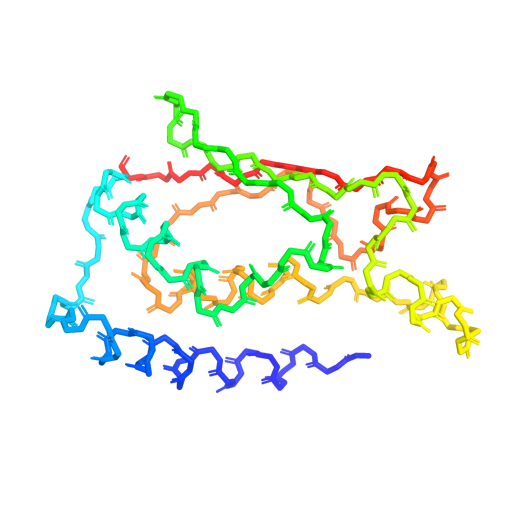3.466 1.519 1.00 93.56 94 LEU A CA 1
ATOM 770 C C . LEU A 1 94 ? -2.805 -3.650 1.182 1.00 93.56 94 LEU A C 1
ATOM 772 O O . LEU A 1 94 ? -3.600 -3.881 2.084 1.00 93.56 94 LEU A O 1
ATOM 776 N N . GLU A 1 95 ? -3.158 -3.661 -0.106 1.00 95.25 95 GLU A N 1
ATOM 777 C CA . GLU A 1 95 ? -4.519 -3.973 -0.570 1.00 95.25 95 GLU A CA 1
ATOM 778 C C . GLU A 1 95 ? -5.001 -5.325 -0.013 1.00 95.25 95 GLU A C 1
ATOM 780 O O . GLU A 1 95 ? -6.059 -5.413 0.604 1.00 95.25 95 GLU A O 1
ATOM 785 N N . CYS A 1 96 ? -4.177 -6.377 -0.108 1.00 96.19 96 CYS A N 1
ATOM 786 C CA . CYS A 1 96 ? -4.523 -7.687 0.452 1.00 96.19 96 CYS A CA 1
ATOM 787 C C . CYS A 1 96 ? -4.718 -7.655 1.977 1.00 96.19 96 CYS A C 1
ATOM 789 O O . CYS A 1 96 ? -5.548 -8.396 2.501 1.00 96.19 96 CYS A O 1
ATOM 791 N N . TRP A 1 97 ? -3.960 -6.841 2.710 1.00 95.25 97 TRP A N 1
ATOM 792 C CA . TRP A 1 97 ? -4.165 -6.654 4.147 1.00 95.25 97 TRP A CA 1
ATOM 793 C C . TRP A 1 97 ? -5.482 -5.952 4.451 1.00 95.25 97 TRP A C 1
ATOM 795 O O . TRP A 1 97 ? -6.215 -6.408 5.324 1.00 95.25 97 TRP A O 1
ATOM 805 N N . PHE A 1 98 ? -5.810 -4.894 3.714 1.00 95.25 98 PHE A N 1
ATOM 806 C CA . PHE A 1 98 ? -7.059 -4.155 3.889 1.00 95.25 98 PHE A CA 1
ATOM 807 C C . PHE A 1 98 ? -8.281 -5.018 3.559 1.00 95.25 98 PHE A C 1
ATOM 809 O O . PHE A 1 98 ? -9.235 -5.022 4.338 1.00 95.25 98 PHE A O 1
ATOM 816 N N . ASP A 1 99 ? -8.203 -5.841 2.507 1.00 95.56 99 ASP A N 1
ATOM 817 C CA . ASP A 1 99 ? -9.212 -6.861 2.193 1.00 95.56 99 ASP A CA 1
ATOM 818 C C . ASP A 1 99 ? -9.446 -7.803 3.391 1.00 95.56 99 ASP A C 1
ATOM 820 O O . ASP A 1 99 ? -10.583 -8.084 3.760 1.00 95.56 99 ASP A O 1
ATOM 824 N N . ASN A 1 100 ? -8.369 -8.281 4.031 1.00 94.19 100 ASN A N 1
ATOM 825 C CA . ASN A 1 100 ? -8.450 -9.196 5.180 1.00 94.19 100 ASN A CA 1
ATOM 826 C C . ASN A 1 100 ? -8.901 -8.509 6.478 1.00 94.19 100 ASN A C 1
ATOM 828 O O . ASN A 1 100 ? -9.376 -9.175 7.394 1.00 94.19 100 ASN A O 1
ATOM 832 N N . LEU A 1 101 ? -8.766 -7.187 6.564 1.00 93.25 101 LEU A N 1
ATOM 833 C CA . LEU A 1 101 ? -9.335 -6.379 7.642 1.00 93.25 101 LEU A CA 1
ATOM 834 C C . LEU A 1 101 ? -10.817 -6.039 7.395 1.00 93.25 101 LEU A C 1
ATOM 836 O O . LEU A 1 101 ? -11.454 -5.464 8.279 1.00 93.25 101 LEU A O 1
ATOM 840 N N . GLY A 1 102 ? -11.369 -6.407 6.231 1.00 93.06 102 GLY A N 1
ATOM 841 C CA . GLY A 1 102 ? -12.756 -6.129 5.856 1.00 93.06 102 GLY A CA 1
ATOM 842 C C . GLY A 1 102 ? -13.017 -4.647 5.588 1.00 93.06 102 GLY A C 1
ATOM 843 O O . GLY A 1 102 ? -14.117 -4.164 5.857 1.00 93.06 102 GLY A O 1
ATOM 844 N N . LEU A 1 103 ? -11.997 -3.917 5.128 1.00 95.38 103 LEU A N 1
ATOM 845 C CA . LEU A 1 103 ? -12.097 -2.493 4.832 1.00 95.38 103 LEU A CA 1
ATOM 846 C C . LEU A 1 103 ? -12.572 -2.283 3.395 1.00 95.38 103 LEU A C 1
ATOM 848 O O . LEU A 1 103 ? -12.087 -2.933 2.471 1.00 95.38 103 LEU A O 1
ATOM 852 N N . GLU A 1 104 ? -13.468 -1.322 3.201 1.00 95.75 104 GLU A N 1
ATOM 853 C CA . GLU A 1 104 ? -13.823 -0.825 1.875 1.00 95.75 104 GLU A CA 1
ATOM 854 C C . GLU A 1 104 ? -12.952 0.389 1.543 1.00 95.75 104 GLU A C 1
ATOM 856 O O . GLU A 1 104 ? -12.831 1.317 2.347 1.00 95.75 104 GLU A O 1
ATOM 861 N N . TYR A 1 105 ? -12.309 0.379 0.375 1.00 96.81 105 TYR A N 1
ATOM 862 C CA . TYR A 1 105 ? -11.367 1.423 -0.019 1.00 96.81 105 TYR A CA 1
ATOM 863 C C . TYR A 1 105 ? -11.238 1.551 -1.540 1.00 96.81 105 TYR A C 1
ATOM 865 O O . TYR A 1 105 ? -11.588 0.654 -2.307 1.00 96.81 105 TYR A O 1
ATOM 873 N N . THR A 1 106 ? -10.679 2.677 -1.975 1.00 96.94 106 THR A N 1
ATOM 874 C CA . THR A 1 106 ? -10.244 2.921 -3.354 1.00 96.94 106 THR A CA 1
ATOM 875 C C . THR A 1 106 ? -8.780 3.336 -3.372 1.00 96.94 106 THR A C 1
ATOM 877 O O . THR A 1 106 ? -8.360 4.116 -2.520 1.00 96.94 106 THR A O 1
ATOM 880 N N . VAL A 1 107 ? -8.018 2.855 -4.356 1.00 96.56 107 VAL A N 1
ATOM 881 C CA . VAL A 1 107 ? -6.603 3.212 -4.548 1.00 96.56 107 VAL A CA 1
ATOM 882 C C . VAL A 1 107 ? -6.443 4.050 -5.810 1.00 96.56 107 VAL A C 1
ATOM 884 O O . VAL A 1 107 ? -6.965 3.688 -6.866 1.00 96.56 107 VAL A O 1
ATOM 887 N N . MET A 1 108 ? -5.686 5.141 -5.717 1.00 96.19 108 MET A N 1
ATOM 888 C CA . MET A 1 108 ? -5.269 5.956 -6.856 1.00 96.19 108 MET A CA 1
ATOM 889 C C . MET A 1 108 ? -3.749 6.181 -6.829 1.00 96.19 108 MET A C 1
ATOM 891 O O . MET A 1 108 ? -3.210 6.453 -5.765 1.00 96.19 108 MET A O 1
ATOM 895 N N . PRO A 1 109 ? -3.039 6.103 -7.967 1.00 94.75 109 PRO A N 1
ATOM 896 C CA . PRO A 1 109 ? -3.538 5.695 -9.278 1.00 94.75 109 PRO A CA 1
ATOM 897 C C . PRO A 1 109 ? -3.829 4.185 -9.340 1.00 94.75 109 PRO A C 1
ATOM 899 O O . PRO A 1 109 ? -3.109 3.371 -8.763 1.00 94.75 109 PRO A O 1
ATOM 902 N N . GLN A 1 110 ? -4.855 3.797 -10.101 1.00 92.25 110 GLN A N 1
ATOM 903 C CA . GLN A 1 110 ? -5.121 2.388 -10.396 1.00 92.25 110 GLN A CA 1
ATOM 904 C C . GLN A 1 110 ? -4.126 1.889 -11.444 1.00 92.25 110 GLN A C 1
ATOM 906 O O . GLN A 1 110 ? -4.263 2.149 -12.638 1.00 92.25 110 GLN A O 1
ATOM 911 N N . THR A 1 111 ? -3.097 1.178 -10.997 1.00 90.06 111 THR A N 1
ATOM 912 C CA . THR A 1 111 ? -2.117 0.561 -11.888 1.00 90.06 111 THR A CA 1
ATOM 913 C C . THR A 1 111 ? -1.621 -0.750 -11.316 1.00 90.06 111 THR A C 1
ATOM 915 O O . THR A 1 111 ? -1.438 -0.906 -10.111 1.00 90.06 111 THR A O 1
ATOM 918 N N . ASP A 1 112 ? -1.352 -1.704 -12.198 1.00 89.00 112 ASP A N 1
ATOM 919 C CA . ASP A 1 112 ? -0.643 -2.918 -11.834 1.00 89.00 112 ASP A CA 1
ATOM 920 C C . ASP A 1 112 ? 0.844 -2.857 -12.191 1.00 89.00 112 ASP A C 1
ATOM 922 O O . ASP A 1 112 ? 1.549 -3.813 -11.890 1.00 89.00 112 ASP A O 1
ATOM 926 N N . ARG A 1 113 ? 1.335 -1.761 -12.787 1.00 92.12 113 ARG A N 1
ATOM 927 C CA . ARG A 1 113 ? 2.736 -1.564 -13.196 1.00 92.12 113 ARG A CA 1
ATOM 928 C C . ARG A 1 113 ? 3.531 -0.766 -12.163 1.00 92.12 113 ARG A C 1
ATOM 930 O O . ARG A 1 113 ? 2.995 -0.233 -11.196 1.00 92.12 113 ARG A O 1
ATOM 937 N N . CYS A 1 114 ? 4.842 -0.685 -12.361 1.00 95.12 114 CYS A N 1
ATOM 938 C CA . CYS A 1 114 ? 5.703 0.167 -11.549 1.00 95.12 114 CYS A CA 1
ATOM 939 C C . CYS A 1 114 ? 5.535 1.644 -11.930 1.00 95.12 114 CYS A C 1
ATOM 941 O O . CYS A 1 114 ? 5.948 2.029 -13.020 1.00 95.12 114 CYS A O 1
ATOM 943 N N . LEU A 1 115 ? 4.994 2.472 -11.031 1.00 95.31 115 LEU A N 1
ATOM 944 C CA . LEU A 1 115 ? 4.914 3.928 -11.241 1.00 95.31 115 LEU A CA 1
ATOM 945 C C . LEU A 1 115 ? 6.303 4.562 -11.388 1.00 95.31 115 LEU A C 1
ATOM 947 O O . LEU A 1 115 ? 6.530 5.352 -12.298 1.00 95.31 115 LEU A O 1
ATOM 951 N N . MET A 1 116 ? 7.255 4.091 -10.575 1.00 96.19 116 MET A N 1
ATOM 952 C CA . MET A 1 116 ? 8.650 4.548 -10.563 1.00 96.19 116 MET A CA 1
ATOM 953 C C . MET A 1 116 ? 9.356 4.413 -11.921 1.00 96.19 116 MET A C 1
ATOM 955 O O . MET A 1 116 ? 10.375 5.059 -12.154 1.00 96.19 116 MET A O 1
ATOM 959 N N . LEU A 1 117 ? 8.863 3.548 -12.813 1.00 94.69 117 LEU A N 1
ATOM 960 C CA . LEU A 1 117 ? 9.468 3.334 -14.125 1.00 94.69 117 LEU A CA 1
ATOM 961 C C . LEU A 1 117 ? 9.293 4.540 -15.059 1.00 94.69 117 LEU A C 1
ATOM 963 O O . LEU A 1 117 ? 10.149 4.750 -15.913 1.00 94.69 117 LEU A O 1
ATOM 967 N N . THR A 1 118 ? 8.221 5.319 -14.901 1.00 88.56 118 THR A N 1
ATOM 968 C CA . THR A 1 118 ? 7.859 6.384 -15.847 1.00 88.56 118 THR A CA 1
ATOM 969 C C . THR A 1 118 ? 8.745 7.620 -15.694 1.00 88.56 118 THR A C 1
ATOM 971 O O . THR A 1 118 ? 9.345 8.074 -16.663 1.00 88.56 118 THR A O 1
ATOM 974 N N . ASP A 1 119 ? 8.845 8.166 -14.483 1.00 91.62 119 ASP A N 1
ATOM 975 C CA . ASP A 1 119 ? 9.520 9.443 -14.201 1.00 91.62 119 ASP A CA 1
ATOM 976 C C . ASP A 1 119 ? 10.392 9.404 -12.928 1.00 91.62 119 ASP A C 1
ATOM 978 O O . ASP A 1 119 ? 10.971 10.413 -12.509 1.00 91.62 119 ASP A O 1
ATOM 982 N N . GLY A 1 120 ? 10.524 8.222 -12.320 1.00 95.25 120 GLY A N 1
ATOM 983 C CA . GLY A 1 120 ? 11.228 8.041 -11.058 1.00 95.25 120 GLY A CA 1
ATOM 984 C C . GLY A 1 120 ? 10.426 8.461 -9.827 1.00 95.25 120 GLY A C 1
ATOM 985 O O . GLY A 1 120 ? 11.035 8.546 -8.761 1.00 95.25 120 GLY A O 1
ATOM 986 N N . ASN A 1 121 ? 9.114 8.701 -9.944 1.00 97.00 121 ASN A N 1
ATOM 987 C CA . ASN A 1 121 ? 8.211 8.967 -8.823 1.00 97.00 121 ASN A CA 1
ATOM 988 C C . ASN A 1 121 ? 7.259 7.785 -8.587 1.00 97.00 121 ASN A C 1
ATOM 990 O O . ASN A 1 121 ? 6.881 7.057 -9.505 1.00 97.00 121 ASN A O 1
ATOM 994 N N . CYS A 1 122 ? 6.864 7.558 -7.334 1.00 97.19 122 CYS A N 1
ATOM 995 C CA . CYS A 1 122 ? 5.939 6.482 -6.986 1.00 97.19 122 CYS A CA 1
ATOM 996 C C . CYS A 1 122 ? 5.169 6.858 -5.724 1.00 97.19 122 CYS A C 1
ATOM 998 O O . CYS A 1 122 ? 5.661 6.653 -4.617 1.00 97.19 122 CYS A O 1
ATOM 1000 N N . PHE A 1 123 ? 3.966 7.385 -5.915 1.00 97.19 123 PHE A N 1
ATOM 1001 C CA . PHE A 1 123 ? 3.072 7.821 -4.850 1.00 97.19 123 PHE A CA 1
ATOM 1002 C C . PHE A 1 123 ? 1.618 7.522 -5.211 1.00 97.19 123 PHE A C 1
ATOM 1004 O O . PHE A 1 123 ? 1.302 7.207 -6.365 1.00 97.19 123 PHE A O 1
ATOM 1011 N N . GLY A 1 124 ? 0.740 7.638 -4.224 1.00 96.69 124 GLY A N 1
ATOM 1012 C CA . GLY A 1 124 ? -0.689 7.484 -4.408 1.00 96.69 124 GLY A CA 1
ATOM 1013 C C . GLY A 1 124 ? -1.470 7.664 -3.117 1.00 96.69 124 GLY A C 1
ATOM 1014 O O . GLY A 1 124 ? -0.911 7.898 -2.049 1.00 96.69 124 GLY A O 1
ATOM 1015 N N . ASP A 1 125 ? -2.776 7.498 -3.242 1.00 97.88 125 ASP A N 1
ATOM 1016 C CA . ASP A 1 125 ? -3.754 7.659 -2.182 1.00 97.88 125 ASP A CA 1
ATOM 1017 C C . ASP A 1 125 ? -4.578 6.385 -2.033 1.00 97.88 125 ASP A C 1
ATOM 1019 O O . ASP A 1 125 ? -4.966 5.746 -3.016 1.00 97.88 125 ASP A O 1
ATOM 1023 N N . ILE A 1 126 ? -4.859 6.026 -0.785 1.00 97.25 126 ILE A N 1
ATOM 1024 C CA . ILE A 1 126 ? -5.7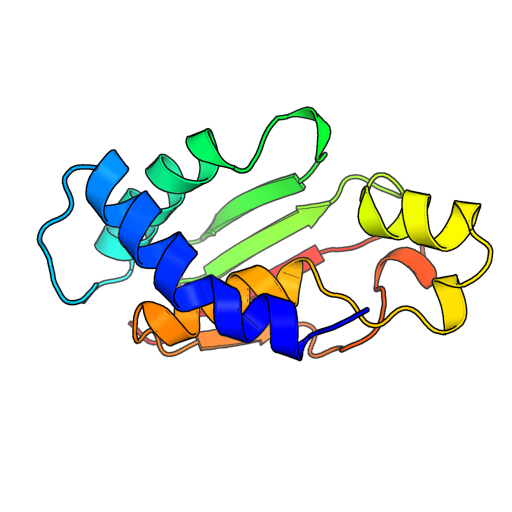93 4.966 -0.418 1.00 97.25 126 ILE A CA 1
ATOM 1025 C C . ILE A 1 126 ? -6.889 5.617 0.408 1.00 97.25 126 ILE A C 1
ATOM 1027 O O . ILE A 1 126 ? -6.659 6.005 1.551 1.00 97.25 126 ILE A O 1
ATOM 1031 N N . ARG A 1 127 ? -8.068 5.767 -0.188 1.00 97.38 127 ARG A N 1
ATOM 1032 C CA . ARG A 1 127 ? -9.230 6.386 0.450 1.00 97.38 127 ARG A CA 1
ATOM 1033 C C . ARG A 1 127 ? -10.166 5.312 0.981 1.00 97.38 127 ARG A C 1
ATOM 1035 O O . ARG A 1 127 ? -10.613 4.470 0.206 1.00 97.38 127 ARG A O 1
ATOM 1042 N N . PHE A 1 128 ? -10.472 5.362 2.270 1.00 97.00 128 PHE A N 1
ATOM 1043 C CA . PHE A 1 128 ? -11.321 4.397 2.966 1.00 97.00 128 PHE A CA 1
ATOM 1044 C C . PHE A 1 128 ? -12.773 4.888 3.040 1.00 97.00 128 PHE A C 1
ATOM 1046 O O . PHE A 1 128 ? -13.026 6.077 3.234 1.00 97.00 128 PHE A O 1
ATOM 1053 N N . LEU A 1 129 ? -13.730 3.969 2.901 1.00 93.25 129 LEU A N 1
ATOM 1054 C CA . LEU A 1 129 ? -15.177 4.227 2.980 1.00 93.25 129 LEU A CA 1
ATOM 1055 C C . LEU A 1 129 ? -15.737 3.926 4.386 1.00 93.25 129 LEU A C 1
ATOM 1057 O O . LEU A 1 129 ? -16.816 3.352 4.522 1.00 93.25 129 LEU A O 1
ATOM 1061 N N . LEU A 1 130 ? -14.962 4.266 5.422 1.00 83.38 130 LEU A N 1
ATOM 1062 C CA . LEU A 1 130 ? -15.276 4.054 6.843 1.00 83.38 130 LEU A CA 1
ATOM 1063 C C . LEU A 1 130 ? -15.826 5.317 7.510 1.00 83.38 130 LEU A C 1
ATOM 1065 O O . LEU A 1 130 ? -15.461 6.422 7.053 1.00 83.38 130 LEU A O 1
#